Protein AF-A0A5F2GW70-F1 (afdb_monomer_lite)

Sequence (63 aa):
MRPREYGNFISGIEPKVILDYGERLKVAGPCEWFDEGARVSFWVVTD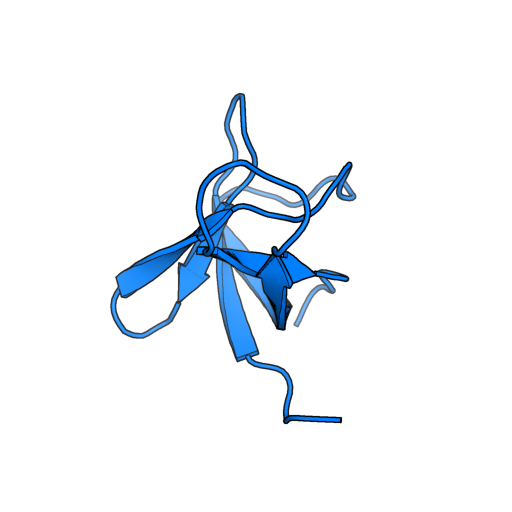LTGPQVRKIAHSLELA

pLDDT: mean 90.64, std 6.46, range [60.91, 97.62]

Radius of gyration: 10.97 Å; chains: 1; bounding box: 23×26×27 Å

Foldseek 3Di:
DDDWFKFFWADDPFTWTAGPVGDIATADDDDDDDDGRFIWIFDWDWDPPDPDTDTHTYDIDGD

Secondary structure (DSSP, 8-state):
--PPEEEEEE-SSS-EEEETTS-EEEEPS------TT-EEEEEEEEE-SSSS-EEEEEEEEE-

Structure (mmCIF, N/CA/C/O backbone):
data_AF-A0A5F2GW70-F1
#
_entry.id   AF-A0A5F2GW70-F1
#
loop_
_atom_site.group_PDB
_atom_site.id
_atom_site.type_symbol
_atom_site.label_atom_id
_atom_site.label_alt_id
_atom_site.label_comp_id
_atom_site.label_asym_id
_atom_site.label_entity_id
_atom_site.label_seq_id
_atom_site.pdbx_PDB_ins_code
_atom_site.Cartn_x
_atom_site.Cartn_y
_atom_site.Cartn_z
_atom_site.occupancy
_atom_site.B_iso_or_equiv
_atom_site.auth_seq_id
_atom_site.auth_comp_id
_atom_site.auth_asym_id
_atom_site.auth_atom_id
_atom_site.pdbx_PDB_model_num
ATOM 1 N N . MET A 1 1 ? -3.017 -13.143 11.140 1.00 60.91 1 MET A N 1
ATOM 2 C CA . MET A 1 1 ? -2.847 -11.978 10.240 1.00 60.91 1 MET A CA 1
ATOM 3 C C . MET A 1 1 ? -3.820 -12.146 9.081 1.00 60.91 1 MET A C 1
ATOM 5 O O . MET A 1 1 ? -4.178 -13.287 8.808 1.00 60.91 1 MET A O 1
ATOM 9 N N . ARG A 1 2 ? -4.304 -11.063 8.451 1.00 77.56 2 ARG A N 1
ATOM 10 C CA . ARG A 1 2 ? -5.064 -11.179 7.183 1.00 77.56 2 ARG A CA 1
ATOM 11 C C . ARG A 1 2 ? -4.150 -11.760 6.076 1.00 77.56 2 ARG A C 1
ATOM 13 O O . ARG A 1 2 ? -3.005 -12.061 6.397 1.00 77.56 2 ARG A O 1
ATOM 20 N N . PRO A 1 3 ? -4.620 -11.992 4.838 1.00 86.69 3 PRO A N 1
ATOM 21 C CA . PRO A 1 3 ? -3.775 -12.240 3.655 1.00 86.69 3 PRO A CA 1
ATOM 22 C C . PRO A 1 3 ? -3.192 -10.939 3.073 1.00 86.69 3 PRO A C 1
ATOM 24 O O . PRO A 1 3 ? -3.767 -9.870 3.302 1.00 86.69 3 PRO A O 1
ATOM 27 N N . ARG A 1 4 ? -2.009 -11.009 2.436 1.00 91.81 4 ARG A N 1
ATOM 28 C CA . ARG A 1 4 ? -1.394 -9.829 1.799 1.00 91.81 4 ARG A CA 1
ATOM 29 C C . ARG A 1 4 ? -2.264 -9.419 0.617 1.00 91.81 4 ARG A C 1
ATOM 31 O O . ARG A 1 4 ? -2.804 -10.275 -0.077 1.00 91.81 4 ARG A O 1
ATOM 38 N N . GLU A 1 5 ? -2.375 -8.118 0.412 1.00 95.38 5 GLU A N 1
ATOM 39 C CA . GLU A 1 5 ? -3.005 -7.526 -0.763 1.00 95.38 5 GLU A CA 1
ATOM 40 C C . GLU A 1 5 ? -1.931 -7.170 -1.789 1.00 95.38 5 GLU A C 1
ATOM 42 O O . GLU A 1 5 ? -0.756 -7.012 -1.443 1.00 95.38 5 GLU A O 1
ATOM 47 N N . TYR A 1 6 ? -2.347 -7.034 -3.045 1.00 96.56 6 TYR A N 1
ATOM 48 C CA . TYR A 1 6 ? -1.464 -6.717 -4.159 1.00 96.56 6 TYR A CA 1
ATOM 49 C C . TYR A 1 6 ? -1.916 -5.445 -4.868 1.00 96.56 6 TYR A C 1
ATOM 51 O O . TYR A 1 6 ? -3.098 -5.099 -4.896 1.00 96.56 6 TYR A O 1
ATOM 59 N N . GLY A 1 7 ? -0.952 -4.751 -5.457 1.00 96.31 7 GLY A N 1
ATOM 60 C CA . GLY A 1 7 ? -1.210 -3.540 -6.215 1.00 96.31 7 GLY A CA 1
ATOM 61 C C . GLY A 1 7 ? 0.045 -3.014 -6.886 1.00 96.31 7 GLY A C 1
ATOM 62 O O . GLY A 1 7 ? 1.094 -3.662 -6.878 1.00 96.31 7 GLY A O 1
ATOM 63 N N . ASN A 1 8 ? -0.063 -1.825 -7.460 1.00 97.62 8 ASN A N 1
ATOM 64 C CA . ASN A 1 8 ? 1.050 -1.142 -8.104 1.00 97.62 8 ASN A CA 1
ATOM 65 C C . ASN A 1 8 ? 1.476 0.064 -7.270 1.00 97.62 8 ASN A C 1
ATOM 67 O O . ASN A 1 8 ? 0.632 0.826 -6.789 1.00 97.62 8 ASN A O 1
ATOM 71 N N . PHE A 1 9 ? 2.782 0.228 -7.091 1.00 96.12 9 PHE A N 1
ATOM 72 C CA . PHE A 1 9 ? 3.351 1.383 -6.417 1.00 96.12 9 PHE A CA 1
ATOM 73 C C . PHE A 1 9 ? 3.153 2.650 -7.254 1.00 96.12 9 PHE A C 1
ATOM 75 O O . PHE A 1 9 ? 3.317 2.637 -8.473 1.00 96.12 9 PHE A O 1
ATOM 82 N N . ILE A 1 10 ? 2.800 3.741 -6.581 1.00 94.81 10 ILE A N 1
ATOM 83 C CA . ILE A 1 10 ? 2.681 5.078 -7.153 1.00 94.81 10 ILE A CA 1
ATOM 84 C C . ILE A 1 10 ? 3.621 5.988 -6.370 1.00 94.81 10 ILE A C 1
ATOM 86 O O . ILE A 1 10 ? 3.452 6.188 -5.158 1.00 94.81 10 ILE A O 1
ATOM 90 N N . SER A 1 11 ? 4.593 6.551 -7.077 1.00 89.62 11 SER A N 1
ATOM 91 C CA . SER A 1 11 ? 5.521 7.539 -6.550 1.00 89.62 11 SER A CA 1
ATOM 92 C C . SER A 1 11 ? 4.841 8.901 -6.389 1.00 89.62 11 SER A C 1
ATOM 94 O O . SER A 1 11 ? 3.794 9.212 -6.960 1.00 89.62 11 SER A O 1
ATOM 96 N N . GLY A 1 12 ? 5.427 9.738 -5.544 1.00 85.94 12 GLY A N 1
ATOM 97 C CA . GLY A 1 12 ? 4.936 11.078 -5.269 1.00 85.94 12 GLY A CA 1
ATOM 98 C C . GLY A 1 12 ? 5.475 11.598 -3.947 1.00 85.94 12 GLY A C 1
ATOM 99 O O . GLY A 1 12 ? 6.214 10.905 -3.252 1.00 85.94 12 GLY A O 1
ATOM 100 N N . ILE A 1 13 ? 5.069 12.817 -3.582 1.00 84.44 13 ILE A N 1
ATOM 101 C CA . ILE A 1 13 ? 5.423 13.425 -2.284 1.00 84.44 13 ILE A CA 1
ATOM 102 C C . ILE A 1 13 ? 4.957 12.527 -1.128 1.00 84.44 13 ILE A C 1
ATOM 104 O O . ILE A 1 13 ? 5.647 12.391 -0.123 1.00 84.44 13 ILE A O 1
ATOM 108 N N . GLU A 1 14 ? 3.796 11.889 -1.294 1.00 87.94 14 GLU A N 1
ATOM 109 C CA . GLU A 1 14 ? 3.317 10.830 -0.413 1.00 87.94 14 GLU A CA 1
ATOM 110 C C . GLU A 1 14 ? 3.185 9.525 -1.212 1.00 87.94 14 GLU A C 1
ATOM 112 O O . GLU A 1 14 ? 2.318 9.464 -2.093 1.00 87.94 14 GLU A O 1
ATOM 117 N N . PRO A 1 15 ? 3.989 8.489 -0.911 1.00 91.69 15 PRO A N 1
ATOM 118 C CA . PRO A 1 15 ? 3.933 7.216 -1.617 1.00 91.69 15 PRO A CA 1
ATOM 119 C C . PRO A 1 15 ? 2.591 6.513 -1.398 1.00 91.69 15 PRO A C 1
ATOM 121 O O . PRO A 1 15 ? 2.009 6.532 -0.303 1.00 91.69 15 PRO A O 1
ATOM 124 N N . LYS A 1 16 ? 2.082 5.892 -2.464 1.00 95.50 16 LYS A N 1
ATOM 125 C CA . LYS A 1 16 ? 0.787 5.202 -2.482 1.00 95.50 16 LYS A CA 1
ATOM 126 C C . LYS A 1 16 ? 0.900 3.871 -3.208 1.00 95.50 16 LYS A C 1
ATOM 128 O O . LYS A 1 16 ? 1.852 3.615 -3.934 1.00 95.50 16 LYS A O 1
ATOM 133 N N . VAL A 1 17 ? -0.121 3.048 -3.036 1.00 96.44 17 VAL A N 1
ATOM 134 C CA . VAL A 1 17 ? -0.378 1.883 -3.880 1.00 96.44 17 VAL A CA 1
ATOM 135 C C . VAL A 1 17 ? -1.775 1.993 -4.468 1.00 96.44 17 VAL A C 1
ATOM 137 O O . VAL A 1 17 ? -2.693 2.482 -3.802 1.00 96.44 17 VAL A O 1
ATOM 140 N N . ILE A 1 18 ? -1.936 1.552 -5.710 1.00 96.88 18 ILE A N 1
ATOM 141 C CA . ILE A 1 18 ? -3.242 1.319 -6.324 1.00 96.88 18 ILE A CA 1
ATOM 142 C C . ILE A 1 18 ? -3.526 -0.176 -6.320 1.00 96.88 18 ILE A C 1
ATOM 144 O O . ILE A 1 18 ? -2.737 -0.971 -6.823 1.00 96.88 18 ILE A O 1
ATOM 148 N N . LEU A 1 19 ? -4.638 -0.547 -5.699 1.00 95.06 19 LEU A N 1
ATOM 149 C CA . LEU A 1 19 ? -5.152 -1.909 -5.679 1.00 95.06 19 LEU A CA 1
ATOM 150 C C . LEU A 1 19 ? -5.715 -2.271 -7.056 1.00 95.06 19 LEU A C 1
ATOM 152 O O . LEU A 1 19 ? -6.123 -1.392 -7.816 1.00 95.06 19 LEU A O 1
ATOM 156 N N . ASP A 1 20 ? -5.825 -3.564 -7.348 1.00 92.06 20 ASP A N 1
ATOM 157 C CA . ASP A 1 20 ? -6.326 -4.059 -8.643 1.00 92.06 20 ASP A CA 1
ATOM 158 C C . ASP A 1 20 ? -7.745 -3.584 -8.982 1.00 92.06 20 ASP A C 1
ATOM 160 O O . ASP A 1 20 ? -8.108 -3.435 -10.145 1.00 92.06 20 ASP A O 1
ATOM 164 N N . TYR A 1 21 ? -8.546 -3.301 -7.957 1.00 92.62 21 TYR A N 1
ATOM 165 C CA . TYR A 1 21 ? -9.903 -2.766 -8.080 1.00 92.62 21 TYR A CA 1
ATOM 166 C C . TYR A 1 21 ? -9.962 -1.227 -8.040 1.00 92.62 21 TYR A C 1
ATOM 168 O O . TYR A 1 21 ? -11.040 -0.648 -7.921 1.00 92.62 21 TYR A O 1
ATOM 176 N N . GLY A 1 22 ? -8.814 -0.549 -8.136 1.00 92.56 22 GLY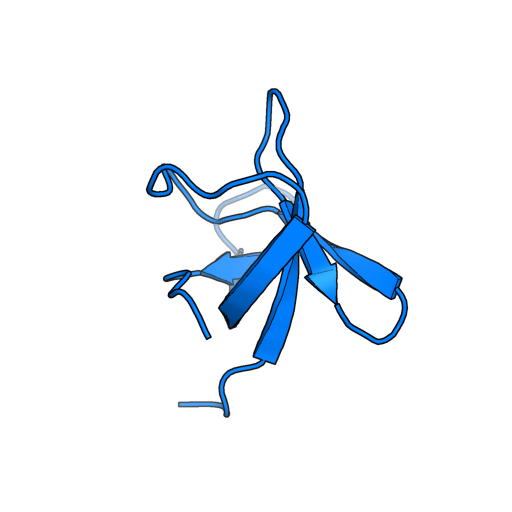 A N 1
ATOM 177 C CA . GLY A 1 22 ? -8.703 0.900 -8.324 1.00 92.56 22 GLY A CA 1
ATOM 178 C C . GLY A 1 22 ? -8.672 1.749 -7.049 1.00 92.56 22 GLY A C 1
ATOM 179 O O . GLY A 1 22 ? -8.437 2.957 -7.138 1.00 92.56 22 GLY A O 1
ATOM 180 N N . GLU A 1 23 ? -8.869 1.165 -5.862 1.00 94.94 23 GLU A N 1
ATOM 181 C CA . GLU A 1 23 ? -8.714 1.891 -4.592 1.00 94.94 23 GLU A CA 1
ATOM 182 C C . GLU A 1 23 ? -7.242 2.272 -4.365 1.00 94.94 23 GLU A C 1
ATOM 184 O O . GLU A 1 23 ? -6.325 1.501 -4.649 1.00 94.94 23 GLU A O 1
ATOM 189 N N . ARG A 1 24 ? -7.009 3.480 -3.840 1.00 95.50 24 ARG A N 1
ATOM 190 C CA . ARG A 1 24 ? -5.666 3.988 -3.536 1.00 95.50 24 ARG A CA 1
ATOM 191 C C . ARG A 1 24 ? -5.440 4.015 -2.037 1.00 95.50 24 ARG A C 1
ATOM 193 O O . ARG A 1 24 ? -6.192 4.669 -1.317 1.00 95.50 24 ARG A O 1
ATOM 200 N N . LEU A 1 25 ? -4.355 3.397 -1.588 1.00 95.31 25 LEU A N 1
ATOM 201 C CA . LEU A 1 25 ? -3.950 3.413 -0.188 1.00 95.31 25 LEU A CA 1
ATOM 202 C C . LEU A 1 25 ? -2.633 4.157 -0.022 1.00 95.31 25 LEU A C 1
ATOM 204 O O . LEU A 1 25 ? -1.697 3.987 -0.802 1.00 95.31 25 LEU A O 1
ATOM 208 N N . LYS A 1 26 ? -2.558 4.984 1.021 1.00 94.69 26 LYS A N 1
ATOM 209 C CA . LYS A 1 26 ? -1.304 5.614 1.434 1.00 94.69 26 LYS A CA 1
ATOM 210 C C . LYS A 1 26 ? -0.363 4.553 2.000 1.00 94.69 26 LYS A C 1
ATOM 212 O O . LYS A 1 26 ? -0.812 3.684 2.747 1.00 94.69 26 LYS A O 1
ATOM 217 N N . VAL A 1 27 ? 0.922 4.649 1.677 1.00 93.62 27 VAL A N 1
ATOM 218 C CA . VAL A 1 27 ? 1.959 3.808 2.280 1.00 93.62 27 VAL A CA 1
ATOM 219 C C . VAL A 1 27 ? 2.297 4.313 3.683 1.00 93.62 27 VAL A C 1
ATOM 221 O O . VAL A 1 27 ? 2.426 5.514 3.929 1.00 93.62 27 VAL A O 1
ATOM 224 N N . ALA A 1 28 ? 2.384 3.382 4.625 1.00 90.81 28 ALA A N 1
ATOM 225 C CA . ALA A 1 28 ? 2.705 3.639 6.014 1.00 90.81 28 ALA A CA 1
ATOM 226 C C . ALA A 1 28 ? 4.205 3.909 6.179 1.00 90.81 28 ALA A C 1
ATOM 228 O O . ALA A 1 28 ? 5.022 3.022 5.941 1.00 90.81 28 ALA A O 1
ATOM 229 N N . GLY A 1 29 ? 4.549 5.106 6.654 1.00 82.62 29 GLY A N 1
ATOM 230 C CA . GLY A 1 29 ? 5.930 5.463 6.973 1.00 82.62 29 GLY A CA 1
ATOM 231 C C . GLY A 1 29 ? 6.850 5.573 5.747 1.00 82.62 29 GLY A C 1
ATOM 232 O O . GLY A 1 29 ? 6.371 5.639 4.613 1.00 82.62 29 GLY A O 1
ATOM 233 N N . PRO A 1 30 ? 8.174 5.657 5.972 1.00 79.38 30 PRO A N 1
ATOM 234 C CA . PRO A 1 30 ? 9.151 5.602 4.894 1.00 79.38 30 PRO A CA 1
ATOM 235 C C . PRO A 1 30 ? 9.110 4.222 4.228 1.00 7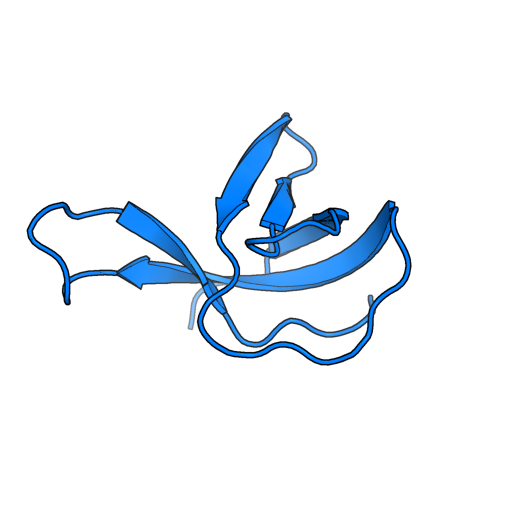9.38 30 PRO A C 1
ATOM 237 O O . PRO A 1 30 ? 9.055 3.199 4.910 1.00 79.38 30 PRO A O 1
ATOM 240 N N . CYS A 1 31 ? 9.146 4.197 2.900 1.00 77.38 31 CYS A N 1
ATOM 241 C CA . CYS A 1 31 ? 9.248 2.971 2.120 1.00 77.38 31 CYS A CA 1
ATOM 242 C C . CYS A 1 31 ? 10.605 2.896 1.417 1.00 77.38 31 CYS A C 1
ATOM 244 O O . CYS A 1 31 ? 11.288 3.911 1.257 1.00 77.38 31 CYS A O 1
ATOM 246 N N . GLU A 1 32 ? 10.990 1.692 1.001 1.00 77.88 32 GLU A N 1
ATOM 247 C CA . GLU A 1 32 ? 12.127 1.514 0.100 1.00 77.88 32 GLU A CA 1
ATOM 248 C C . GLU A 1 32 ? 11.876 2.218 -1.244 1.00 77.88 32 GLU A C 1
ATOM 250 O O . GLU A 1 32 ? 10.777 2.706 -1.534 1.00 77.88 32 GLU A O 1
ATOM 255 N N . TRP A 1 33 ? 12.923 2.304 -2.060 1.00 84.69 33 TRP A N 1
ATOM 256 C CA . TRP A 1 33 ? 12.808 2.827 -3.414 1.00 84.69 33 TRP A CA 1
ATOM 257 C C . TRP A 1 33 ? 12.166 1.773 -4.317 1.00 84.69 33 TRP A C 1
ATOM 259 O O . TRP A 1 33 ? 12.786 0.761 -4.633 1.00 84.69 33 TRP A O 1
ATOM 269 N N . PHE A 1 34 ? 10.930 2.035 -4.735 1.00 90.06 34 PHE A N 1
ATOM 270 C CA . PHE A 1 34 ? 10.222 1.263 -5.752 1.00 90.06 34 PHE A CA 1
ATOM 271 C C . PHE A 1 34 ? 10.058 2.108 -7.017 1.00 90.06 34 PHE A C 1
ATOM 273 O O . PHE A 1 34 ? 9.811 3.315 -6.931 1.00 90.06 34 PHE A O 1
ATOM 280 N N . ASP A 1 35 ? 10.143 1.469 -8.182 1.00 92.75 35 ASP A N 1
ATOM 281 C CA . ASP A 1 35 ? 9.821 2.119 -9.450 1.00 92.75 35 ASP A CA 1
ATOM 282 C C . ASP A 1 35 ? 8.316 2.427 -9.547 1.00 92.75 35 ASP A C 1
ATOM 284 O O . ASP A 1 35 ? 7.468 1.688 -9.033 1.00 92.75 35 ASP A O 1
ATOM 288 N N . GLU A 1 36 ? 7.966 3.513 -10.241 1.00 93.81 36 GLU A N 1
ATOM 289 C CA . GLU A 1 36 ? 6.573 3.828 -10.585 1.00 93.81 36 GLU A CA 1
ATOM 290 C C . GLU A 1 36 ? 5.941 2.643 -11.333 1.00 93.81 36 GLU A C 1
ATOM 292 O O . GLU A 1 36 ? 6.469 2.168 -12.339 1.00 93.81 36 GLU A O 1
ATOM 297 N N . GLY A 1 37 ? 4.794 2.164 -10.850 1.00 94.38 37 GLY A N 1
ATOM 298 C CA . GLY A 1 37 ? 4.090 1.029 -11.436 1.00 94.38 37 GLY A CA 1
ATOM 299 C C . GLY A 1 37 ? 4.609 -0.344 -11.001 1.00 94.38 37 GLY A C 1
ATOM 300 O O . GLY A 1 37 ? 3.997 -1.344 -11.386 1.00 94.38 37 GLY A O 1
ATOM 301 N N . ALA A 1 38 ? 5.662 -0.431 -10.178 1.00 95.88 38 ALA A N 1
ATOM 302 C CA . ALA A 1 38 ? 6.171 -1.704 -9.670 1.00 95.88 38 ALA A CA 1
ATOM 303 C C . ALA A 1 38 ? 5.077 -2.493 -8.936 1.00 95.88 38 ALA A C 1
ATOM 305 O O . ALA A 1 38 ? 4.304 -1.935 -8.149 1.00 95.88 38 ALA A O 1
ATOM 306 N N . ARG A 1 39 ? 5.004 -3.803 -9.193 1.00 96.75 39 ARG A N 1
ATOM 307 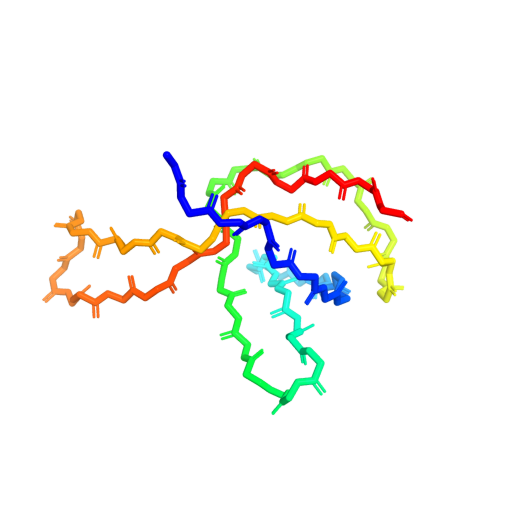C CA . ARG A 1 39 ? 4.071 -4.692 -8.498 1.00 96.75 39 ARG A CA 1
ATOM 308 C C . ARG A 1 39 ? 4.570 -4.929 -7.076 1.00 96.75 39 ARG A C 1
ATOM 310 O O . ARG A 1 39 ? 5.713 -5.331 -6.877 1.00 96.75 39 ARG A O 1
ATOM 317 N N . VAL A 1 40 ? 3.704 -4.693 -6.097 1.00 95.56 40 VAL A N 1
ATOM 318 C CA . VAL A 1 40 ? 4.032 -4.853 -4.678 1.00 95.56 40 VAL A CA 1
ATOM 319 C C . VAL A 1 40 ? 2.953 -5.631 -3.939 1.00 95.56 40 VAL A C 1
ATOM 321 O O . VAL A 1 40 ? 1.774 -5.591 -4.301 1.00 95.56 40 VAL A O 1
ATOM 324 N N . SER A 1 41 ? 3.360 -6.315 -2.873 1.00 95.50 41 SER A N 1
ATOM 325 C CA . SER A 1 41 ? 2.474 -6.934 -1.893 1.00 95.50 41 SER A CA 1
ATOM 326 C C . SER A 1 41 ? 2.588 -6.225 -0.545 1.00 95.50 41 SER A C 1
ATOM 328 O O . SER A 1 41 ? 3.672 -5.808 -0.133 1.00 95.50 41 SER A O 1
ATOM 330 N N . PHE A 1 42 ? 1.482 -6.088 0.179 1.00 94.25 42 PHE A N 1
ATOM 331 C CA . PHE A 1 42 ? 1.447 -5.329 1.432 1.00 94.25 42 PHE A CA 1
ATOM 332 C C . PHE A 1 42 ? 0.320 -5.781 2.355 1.00 94.25 42 PHE A C 1
ATOM 334 O O . PHE A 1 42 ? -0.616 -6.480 1.965 1.00 94.25 42 PHE A O 1
ATOM 341 N N . TRP A 1 43 ? 0.391 -5.330 3.604 1.00 94.56 43 TRP A N 1
ATOM 342 C CA . TRP A 1 43 ? -0.683 -5.483 4.574 1.00 94.56 43 TRP A CA 1
ATOM 343 C C . TRP A 1 43 ? -1.591 -4.260 4.571 1.00 94.56 43 TRP A C 1
ATOM 345 O O . TRP A 1 43 ? -1.119 -3.140 4.757 1.00 94.56 43 TRP A O 1
ATOM 355 N N . VAL A 1 44 ? -2.902 -4.461 4.426 1.00 93.88 44 VAL A N 1
ATOM 356 C CA . VAL A 1 44 ? -3.875 -3.387 4.665 1.00 93.88 44 VAL A CA 1
ATOM 357 C C . VAL A 1 44 ? -4.171 -3.311 6.154 1.00 93.88 44 VAL A C 1
ATOM 359 O O . VAL A 1 44 ? -4.784 -4.214 6.730 1.00 93.88 44 VAL A O 1
ATOM 362 N N . VAL A 1 45 ? -3.747 -2.215 6.776 1.00 92.25 45 VAL A N 1
ATOM 363 C CA . VAL A 1 45 ? -3.965 -1.943 8.200 1.00 92.25 45 VAL A CA 1
ATOM 364 C C . VAL A 1 45 ? -4.845 -0.713 8.375 1.00 92.25 45 VAL A C 1
ATOM 366 O O . VAL A 1 45 ? -4.914 0.155 7.507 1.00 92.25 45 VAL A O 1
ATOM 369 N N . THR A 1 46 ? -5.562 -0.654 9.494 1.00 92.25 46 THR A N 1
ATOM 370 C CA . THR A 1 46 ? -6.361 0.521 9.854 1.00 92.25 46 THR A CA 1
ATOM 371 C C . THR A 1 46 ? -5.511 1.428 10.734 1.00 92.25 46 THR A C 1
ATOM 373 O O . THR A 1 46 ? -5.111 1.028 11.823 1.00 92.25 46 THR A O 1
ATOM 376 N N . ASP A 1 4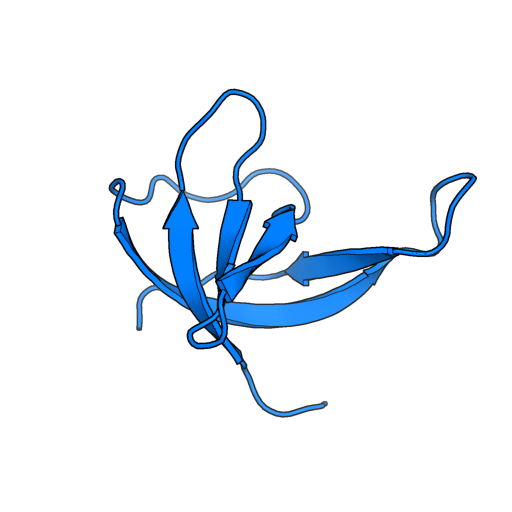7 ? -5.226 2.629 10.248 1.00 89.00 47 ASP A N 1
ATOM 377 C CA . ASP A 1 47 ? -4.587 3.699 11.002 1.00 89.00 47 ASP A CA 1
ATOM 378 C C . ASP A 1 47 ? -5.595 4.306 11.984 1.00 89.00 47 ASP A C 1
ATOM 380 O O . ASP A 1 47 ? -6.631 4.840 11.577 1.00 89.00 47 ASP A O 1
ATOM 384 N N . LEU A 1 48 ? -5.276 4.202 13.273 1.00 88.88 48 LEU A N 1
ATOM 385 C CA . LEU A 1 48 ? -6.040 4.770 14.388 1.00 88.88 48 LEU A CA 1
ATOM 386 C C . LEU A 1 48 ? -5.291 5.923 15.072 1.00 88.88 48 LEU A C 1
ATOM 388 O O . LEU A 1 48 ? -5.732 6.410 16.107 1.00 88.88 48 LEU A O 1
ATOM 392 N N . THR A 1 49 ? -4.137 6.331 14.536 1.00 83.25 49 THR A N 1
ATOM 393 C CA . THR A 1 49 ? -3.258 7.321 15.178 1.00 83.25 49 THR A CA 1
ATOM 394 C C . THR A 1 49 ? -3.644 8.763 14.857 1.00 83.25 49 THR A C 1
ATOM 396 O O . THR A 1 49 ? -3.286 9.681 15.592 1.00 83.25 49 THR A O 1
ATOM 399 N N . GLY A 1 50 ? -4.375 8.976 13.760 1.00 79.06 50 GLY A N 1
ATOM 400 C CA . GLY A 1 50 ? -4.843 10.288 13.328 1.00 79.06 50 GLY A CA 1
ATOM 401 C C . GLY A 1 50 ? -6.264 10.625 13.796 1.00 79.06 50 GLY A C 1
ATOM 402 O O . GLY A 1 50 ? -6.991 9.762 14.284 1.00 79.06 50 GLY A O 1
ATOM 403 N N . PRO A 1 51 ? -6.718 11.870 13.561 1.00 83.88 51 PRO A N 1
ATOM 404 C CA . PRO A 1 51 ? -8.088 12.301 13.865 1.00 83.88 51 PRO A CA 1
ATOM 405 C C . PRO A 1 51 ? -9.155 11.605 13.001 1.00 83.88 51 PRO A C 1
ATOM 407 O O . PRO A 1 51 ? -10.347 11.758 13.253 1.00 83.88 51 PRO A O 1
ATOM 410 N N . GLN A 1 52 ? -8.745 10.867 11.965 1.00 86.62 52 GLN A N 1
ATOM 411 C CA . GLN A 1 52 ? -9.625 10.110 11.083 1.00 86.62 52 GLN A CA 1
ATOM 412 C C . GLN A 1 52 ? -9.125 8.672 10.960 1.00 86.62 52 GLN A C 1
ATOM 414 O O . GLN A 1 52 ? -7.949 8.442 10.668 1.00 86.62 52 GLN A O 1
ATOM 419 N N . VAL A 1 53 ? -10.043 7.720 11.132 1.00 87.94 53 VAL A N 1
ATOM 420 C CA . VAL A 1 53 ? -9.798 6.296 10.888 1.00 87.94 53 VAL A CA 1
ATOM 421 C C . VAL A 1 53 ? -9.675 6.070 9.384 1.00 87.94 53 VAL A C 1
ATOM 423 O O . VAL A 1 53 ? -10.591 6.396 8.630 1.00 87.94 53 VAL A O 1
ATOM 426 N N . ARG A 1 54 ? -8.555 5.500 8.935 1.00 90.94 54 ARG A N 1
ATOM 427 C CA . ARG A 1 54 ? -8.296 5.247 7.506 1.00 90.94 54 ARG A CA 1
ATOM 428 C C . ARG A 1 54 ? -7.526 3.956 7.287 1.00 90.94 54 ARG A C 1
ATOM 430 O O . ARG A 1 54 ? -6.802 3.504 8.165 1.00 90.94 54 ARG A O 1
ATOM 437 N N . LYS A 1 55 ? -7.656 3.367 6.101 1.00 93.75 55 LYS A N 1
ATOM 438 C CA . LYS A 1 55 ? -6.828 2.229 5.687 1.00 93.75 55 LYS A CA 1
ATOM 439 C C . LYS A 1 55 ? -5.513 2.723 5.088 1.00 93.75 55 LYS A C 1
ATOM 441 O O . LYS A 1 55 ? -5.504 3.705 4.347 1.00 93.75 55 LYS A O 1
ATOM 446 N N . ILE A 1 56 ? -4.424 2.026 5.388 1.00 94.12 56 ILE A N 1
ATOM 447 C CA . ILE A 1 56 ? -3.089 2.284 4.837 1.00 94.12 56 ILE A CA 1
ATOM 448 C C . ILE A 1 56 ? -2.419 0.962 4.441 1.00 94.12 56 ILE A C 1
ATOM 450 O O . ILE A 1 56 ? -2.761 -0.099 4.968 1.00 94.12 56 ILE A O 1
ATOM 454 N N . ALA A 1 57 ? -1.469 1.034 3.514 1.00 94.69 57 ALA A N 1
ATOM 455 C CA . ALA A 1 57 ? -0.628 -0.083 3.101 1.00 94.69 57 ALA A CA 1
ATOM 456 C C . ALA A 1 57 ? 0.654 -0.110 3.945 1.00 94.69 57 ALA A C 1
ATOM 458 O O . ALA A 1 57 ? 1.360 0.891 4.017 1.00 94.69 57 ALA A O 1
ATOM 459 N N . HIS A 1 58 ? 0.962 -1.235 4.585 1.00 93.06 58 HIS A N 1
ATOM 460 C CA . HIS A 1 58 ? 2.113 -1.392 5.476 1.00 93.06 58 HIS A CA 1
ATOM 461 C C . HIS A 1 58 ? 3.030 -2.529 5.015 1.00 93.06 58 HIS A C 1
ATOM 463 O O . HIS A 1 58 ? 2.552 -3.529 4.476 1.00 93.06 58 HIS A O 1
ATOM 469 N N . SER A 1 59 ? 4.334 -2.386 5.285 1.00 91.62 59 SER A N 1
ATOM 470 C CA . SER A 1 59 ? 5.381 -3.369 4.958 1.00 91.62 59 SER A CA 1
ATOM 471 C C . SER A 1 59 ? 5.359 -3.785 3.487 1.00 91.62 59 SER A C 1
ATOM 473 O O . SER A 1 59 ? 5.176 -4.960 3.200 1.00 91.62 59 SER A O 1
ATOM 475 N N . LEU A 1 60 ? 5.483 -2.835 2.557 1.00 93.94 60 LEU A N 1
ATOM 476 C CA . LEU A 1 60 ? 5.514 -3.144 1.123 1.00 93.94 60 LEU A CA 1
ATOM 477 C C . LEU A 1 60 ? 6.717 -4.029 0.781 1.00 93.94 60 LEU A C 1
ATOM 479 O O . LEU A 1 60 ? 7.820 -3.780 1.254 1.00 93.94 60 LEU A O 1
ATOM 483 N N . GLU A 1 61 ? 6.491 -5.015 -0.079 1.00 93.56 61 GLU A N 1
ATOM 484 C CA . GLU A 1 61 ? 7.508 -5.901 -0.651 1.00 93.56 61 GLU A CA 1
ATOM 485 C C . GLU A 1 61 ? 7.276 -6.006 -2.162 1.00 93.56 61 GLU A C 1
ATOM 487 O O . GLU A 1 61 ? 6.122 -5.982 -2.597 1.00 93.56 61 GLU A O 1
ATOM 492 N N . LEU A 1 62 ? 8.339 -6.147 -2.960 1.00 93.38 62 LEU A N 1
ATOM 493 C CA . LEU A 1 62 ? 8.206 -6.500 -4.379 1.00 93.38 62 LEU A CA 1
ATOM 494 C C . LEU A 1 62 ? 7.523 -7.869 -4.506 1.00 9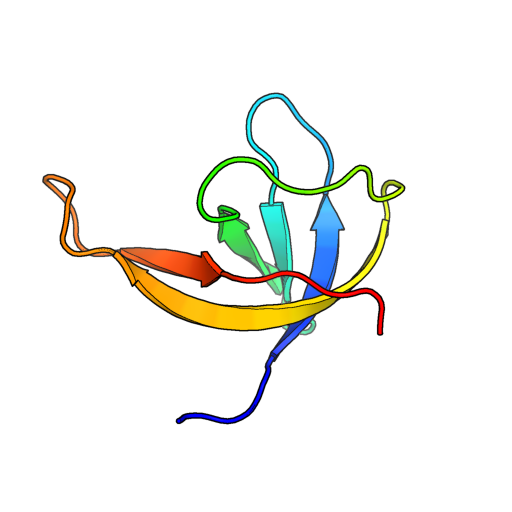3.38 62 LEU A C 1
ATOM 496 O O . LEU A 1 62 ? 7.804 -8.776 -3.720 1.00 93.38 62 LEU A O 1
ATOM 500 N N . ALA A 1 63 ? 6.603 -7.988 -5.461 1.00 89.50 63 ALA A N 1
ATOM 501 C CA . ALA A 1 63 ? 5.788 -9.183 -5.678 1.00 89.50 63 ALA A CA 1
ATOM 502 C C . ALA A 1 63 ? 6.104 -9.878 -7.004 1.00 89.50 63 ALA A C 1
ATOM 504 O O . ALA A 1 63 ? 6.475 -9.171 -7.968 1.00 89.50 63 ALA A O 1
#